Protein AF-A0A1S2JXL9-F1 (afdb_monomer)

Foldseek 3Di:
DVCCVVVVVVVVVVVVVVVVVVCCVVPVDPPDPPPPDDDDDDDDDDDDDDDDDDDDDDDDDD

Mean predicted aligned error: 17.99 Å

Structure (mmCIF, N/CA/C/O backbone):
data_AF-A0A1S2JXL9-F1
#
_entry.id   AF-A0A1S2JXL9-F1
#
loop_
_atom_site.group_PDB
_atom_site.id
_atom_site.type_symbol
_atom_site.label_atom_id
_atom_site.label_alt_id
_atom_site.label_comp_id
_atom_site.label_asym_id
_atom_site.label_entity_id
_atom_site.label_seq_id
_atom_site.pdbx_PDB_ins_code
_atom_site.Cartn_x
_atom_site.Cartn_y
_atom_site.Cartn_z
_atom_site.occupancy
_atom_site.B_iso_or_equiv
_atom_site.auth_seq_id
_atom_site.auth_comp_id
_atom_site.auth_asym_id
_atom_site.auth_atom_id
_atom_site.pdbx_PDB_model_num
ATOM 1 N N . MET A 1 1 ? 13.246 -2.418 -18.029 1.00 69.62 1 MET A N 1
ATOM 2 C CA . MET A 1 1 ? 12.863 -1.161 -17.343 1.00 69.62 1 MET A CA 1
ATOM 3 C C . MET A 1 1 ? 11.362 -1.025 -17.134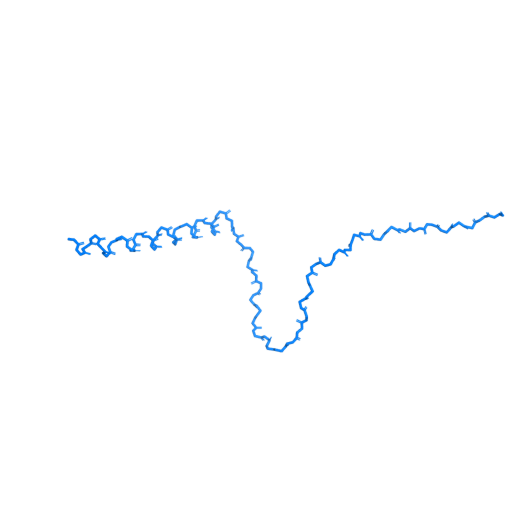 1.00 69.62 1 MET A C 1
ATOM 5 O O . MET A 1 1 ? 10.971 -0.754 -16.010 1.00 69.62 1 MET A O 1
ATOM 9 N N . ILE A 1 2 ? 10.525 -1.273 -18.151 1.00 87.38 2 ILE A N 1
ATOM 10 C CA . ILE A 1 2 ? 9.057 -1.164 -18.028 1.00 87.38 2 ILE A CA 1
ATOM 11 C C . ILE A 1 2 ? 8.477 -2.005 -16.876 1.00 87.38 2 ILE A C 1
ATOM 13 O O . ILE A 1 2 ? 7.620 -1.538 -16.143 1.00 87.38 2 ILE A O 1
ATOM 17 N N . VAL A 1 3 ? 9.022 -3.205 -16.649 1.00 89.31 3 VAL A N 1
ATOM 18 C CA . VAL A 1 3 ? 8.591 -4.096 -15.562 1.00 89.31 3 VAL A CA 1
ATOM 19 C C . VAL A 1 3 ? 8.775 -3.440 -14.197 1.00 89.31 3 VAL A C 1
ATOM 21 O O . VAL A 1 3 ? 7.864 -3.472 -13.389 1.00 89.31 3 VAL A O 1
ATOM 24 N N . VAL A 1 4 ? 9.915 -2.787 -13.955 1.00 89.88 4 VAL A N 1
ATOM 25 C CA . VAL A 1 4 ? 10.184 -2.093 -12.684 1.00 89.88 4 VAL A CA 1
ATOM 26 C C . VAL A 1 4 ? 9.248 -0.896 -12.515 1.00 89.88 4 VAL A C 1
ATOM 28 O O . VAL A 1 4 ? 8.714 -0.686 -11.431 1.00 89.88 4 VAL A O 1
ATOM 31 N N . ALA A 1 5 ? 8.998 -0.155 -13.598 1.00 91.31 5 ALA A N 1
ATOM 32 C CA . ALA A 1 5 ? 8.087 0.986 -13.592 1.00 91.31 5 ALA A CA 1
ATOM 33 C C . ALA A 1 5 ? 6.628 0.588 -13.303 1.00 91.31 5 ALA A C 1
ATOM 35 O O . ALA A 1 5 ? 5.905 1.366 -12.693 1.00 91.31 5 ALA A O 1
ATOM 36 N N . LEU A 1 6 ? 6.209 -0.616 -13.704 1.00 92.38 6 LEU A N 1
ATOM 37 C CA . LEU A 1 6 ? 4.885 -1.166 -13.391 1.00 92.38 6 LEU A CA 1
ATOM 38 C C . LEU A 1 6 ? 4.845 -1.868 -12.026 1.00 92.38 6 LEU A C 1
ATOM 40 O O . LEU A 1 6 ? 3.816 -1.866 -11.361 1.00 92.38 6 LEU A O 1
ATOM 44 N N . LEU A 1 7 ? 5.963 -2.442 -11.585 1.00 94.75 7 LEU A N 1
ATOM 45 C CA . LEU A 1 7 ? 6.056 -3.158 -10.315 1.00 94.75 7 LEU A CA 1
ATOM 46 C C . LEU A 1 7 ? 6.036 -2.205 -9.116 1.00 94.75 7 LEU A C 1
ATOM 48 O O . LEU A 1 7 ? 5.377 -2.491 -8.120 1.00 94.75 7 LEU A O 1
ATOM 52 N N . LEU A 1 8 ? 6.728 -1.068 -9.215 1.00 94.81 8 LEU A N 1
ATOM 53 C CA . LEU A 1 8 ? 6.794 -0.072 -8.146 1.00 94.81 8 LEU A CA 1
ATOM 54 C C . LEU A 1 8 ? 5.407 0.431 -7.682 1.00 94.81 8 LEU A C 1
ATOM 56 O O . LEU A 1 8 ? 5.144 0.369 -6.482 1.00 94.81 8 LEU A O 1
ATOM 60 N N . PRO A 1 9 ? 4.491 0.881 -8.565 1.00 93.94 9 PRO A N 1
ATOM 61 C CA . PRO A 1 9 ? 3.165 1.331 -8.140 1.00 93.94 9 PRO A CA 1
ATOM 62 C C . PRO A 1 9 ? 2.309 0.200 -7.554 1.00 93.94 9 PRO A C 1
ATOM 64 O O . PRO A 1 9 ? 1.587 0.433 -6.587 1.00 93.94 9 PRO A O 1
ATOM 67 N N . VAL A 1 10 ? 2.420 -1.027 -8.079 1.00 96.56 10 VAL A N 1
ATOM 68 C CA . VAL A 1 10 ? 1.714 -2.199 -7.527 1.00 96.56 10 VAL A CA 1
ATOM 69 C C . VAL A 1 10 ? 2.201 -2.509 -6.113 1.00 96.56 10 VAL A C 1
ATOM 71 O O . VAL A 1 10 ? 1.387 -2.747 -5.223 1.00 96.56 10 VAL A O 1
ATOM 74 N N . LEU A 1 11 ? 3.515 -2.455 -5.884 1.00 96.56 11 LEU A N 1
ATOM 75 C CA . LEU A 1 11 ? 4.100 -2.687 -4.566 1.00 96.56 11 LEU A CA 1
ATOM 76 C C . LEU A 1 11 ? 3.639 -1.635 -3.549 1.00 96.56 11 LEU A C 1
ATOM 78 O O . LEU A 1 11 ? 3.297 -1.990 -2.424 1.00 96.56 11 LEU 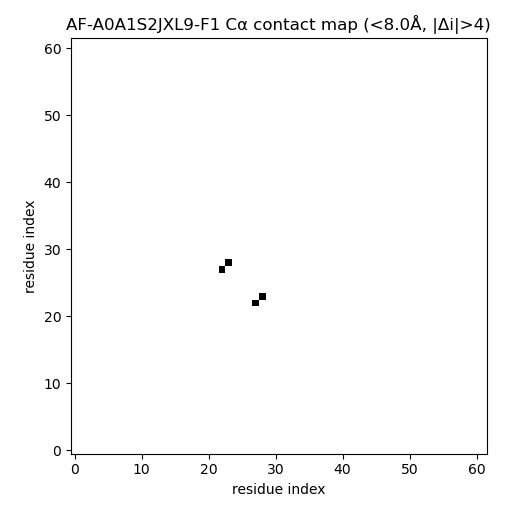A O 1
ATOM 82 N N . ILE A 1 12 ? 3.584 -0.360 -3.946 1.00 97.12 12 ILE A N 1
ATOM 83 C CA . ILE A 1 12 ? 3.085 0.722 -3.086 1.00 97.12 12 ILE A CA 1
ATOM 84 C C . ILE A 1 12 ? 1.610 0.494 -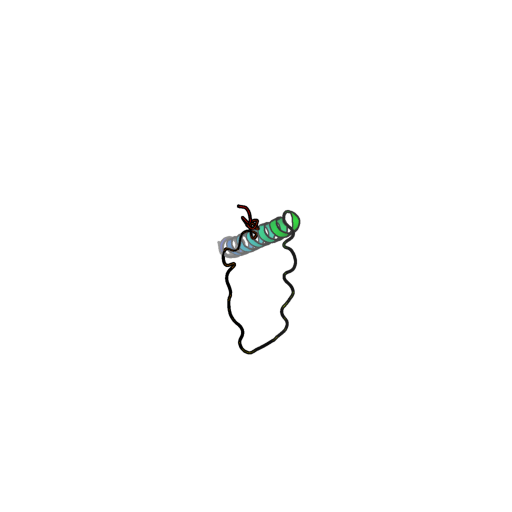2.737 1.00 97.12 12 ILE A C 1
ATOM 86 O O . ILE A 1 12 ? 1.256 0.544 -1.563 1.00 97.12 12 ILE A O 1
ATOM 90 N N . MET A 1 13 ? 0.763 0.194 -3.728 1.00 97.12 13 MET A N 1
ATOM 91 C CA . MET A 1 13 ? -0.655 -0.121 -3.498 1.00 97.12 13 MET A CA 1
ATOM 92 C C . MET A 1 13 ? -0.829 -1.295 -2.528 1.00 97.12 13 MET A C 1
ATOM 94 O O . MET A 1 13 ? -1.622 -1.205 -1.593 1.00 97.12 13 MET A O 1
ATOM 98 N N . LEU A 1 14 ? -0.051 -2.367 -2.705 1.00 97.19 14 LEU A N 1
ATOM 99 C CA . LEU A 1 14 ? -0.093 -3.533 -1.825 1.00 97.19 14 LEU A CA 1
ATOM 100 C C . LEU A 1 14 ? 0.361 -3.197 -0.398 1.00 97.19 14 LEU A C 1
ATOM 102 O O . LEU A 1 14 ? -0.246 -3.672 0.558 1.00 97.19 14 LEU A O 1
ATOM 106 N N . MET A 1 15 ? 1.398 -2.369 -0.242 1.00 97.31 15 MET A N 1
ATOM 107 C CA . MET A 1 15 ? 1.884 -1.946 1.073 1.00 97.31 15 MET A CA 1
ATOM 108 C C . MET A 1 15 ? 0.844 -1.097 1.811 1.00 97.31 15 MET A C 1
ATOM 110 O O . MET A 1 15 ? 0.598 -1.334 2.990 1.00 97.31 15 MET A O 1
ATOM 114 N N . LEU A 1 16 ? 0.222 -0.134 1.121 1.00 95.88 16 LEU A N 1
ATOM 115 C CA . LEU A 1 16 ? -0.818 0.724 1.696 1.00 95.88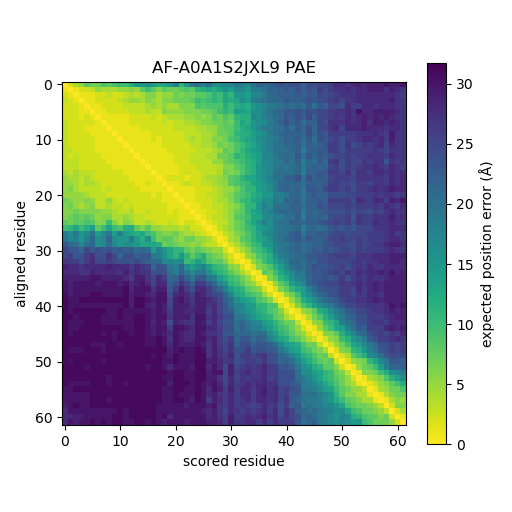 16 LEU A CA 1
ATOM 116 C C . LEU A 1 16 ? -2.040 -0.092 2.121 1.00 95.88 16 LEU A C 1
ATOM 118 O O . LEU A 1 16 ? -2.516 0.066 3.240 1.00 95.88 16 LEU A O 1
ATOM 122 N N . PHE A 1 17 ? -2.492 -1.008 1.263 1.00 95.38 17 PHE A N 1
ATOM 123 C CA . PHE A 1 17 ? -3.581 -1.924 1.593 1.00 95.38 17 PHE A CA 1
ATOM 124 C C . PHE A 1 17 ? -3.229 -2.836 2.775 1.00 95.38 17 PHE A C 1
ATOM 126 O O . PHE A 1 17 ? -4.039 -3.031 3.674 1.00 95.38 17 PHE A O 1
ATOM 133 N N . GLY A 1 18 ? -2.011 -3.384 2.797 1.00 95.69 18 GLY A N 1
ATOM 134 C CA . GLY A 1 18 ? -1.545 -4.224 3.896 1.00 95.69 18 GLY A CA 1
ATOM 135 C C . GLY A 1 18 ? -1.506 -3.476 5.228 1.00 95.69 18 GLY A C 1
ATOM 136 O O . GLY A 1 18 ? -1.892 -4.042 6.246 1.00 95.69 18 GLY A O 1
ATOM 137 N N . LEU A 1 19 ? -1.085 -2.208 5.220 1.00 95.19 19 LEU A N 1
ATOM 138 C CA . LEU A 1 19 ? -1.104 -1.351 6.406 1.00 95.19 19 LEU A CA 1
ATOM 139 C C . LEU A 1 19 ? -2.528 -1.065 6.889 1.00 95.19 19 LEU A C 1
ATOM 141 O O . LEU A 1 19 ? -2.777 -1.176 8.083 1.00 95.19 19 LEU A O 1
ATOM 145 N N . ASP A 1 20 ? -3.447 -0.747 5.979 1.00 89.62 20 ASP A N 1
ATOM 146 C CA . ASP A 1 20 ? -4.859 -0.494 6.296 1.00 89.62 20 ASP A CA 1
ATOM 147 C C . ASP A 1 20 ? -5.544 -1.746 6.875 1.00 89.62 20 ASP A C 1
ATOM 149 O O . ASP A 1 20 ? -6.185 -1.699 7.924 1.00 89.62 20 ASP A O 1
ATOM 153 N N . ALA A 1 21 ? -5.314 -2.912 6.263 1.00 90.88 21 ALA A N 1
ATOM 154 C CA . ALA A 1 21 ? -5.824 -4.187 6.762 1.00 90.88 21 ALA A CA 1
ATOM 155 C C . ALA A 1 21 ? -5.226 -4.559 8.129 1.00 90.88 21 ALA A C 1
ATOM 157 O O . ALA A 1 21 ? -5.929 -5.085 8.995 1.00 90.88 21 ALA A O 1
ATOM 158 N N . LEU A 1 22 ? -3.935 -4.279 8.332 1.00 93.00 22 LEU A N 1
ATOM 159 C CA . LEU A 1 22 ? -3.263 -4.478 9.612 1.00 93.00 22 LEU A CA 1
ATOM 160 C C . LEU A 1 22 ? -3.824 -3.531 10.682 1.00 93.00 22 LEU A C 1
ATOM 162 O O . LEU A 1 22 ? -4.084 -3.980 11.795 1.00 93.00 22 LEU A O 1
ATOM 166 N N . GLU A 1 23 ? -4.055 -2.257 10.356 1.00 90.94 23 GLU A N 1
ATOM 167 C CA . GLU A 1 23 ? -4.696 -1.292 11.257 1.00 90.94 23 GLU A CA 1
ATOM 168 C C . GLU A 1 23 ? -6.091 -1.771 11.649 1.00 90.94 23 GLU A C 1
ATOM 170 O O . GLU A 1 23 ? -6.396 -1.818 12.835 1.00 90.94 23 GLU A O 1
ATOM 175 N N . ASN A 1 24 ? -6.901 -2.215 10.688 1.00 87.94 24 ASN A N 1
ATOM 176 C CA . ASN A 1 24 ? -8.235 -2.736 10.967 1.00 87.94 24 ASN A CA 1
ATOM 177 C C . ASN A 1 24 ? -8.207 -3.996 11.854 1.00 87.94 24 ASN A C 1
ATOM 179 O O . ASN A 1 24 ? -9.112 -4.213 12.660 1.00 87.94 24 ASN A O 1
ATOM 183 N N . LEU A 1 25 ? -7.162 -4.823 11.735 1.00 89.25 25 LEU A N 1
ATOM 184 C CA . LEU A 1 25 ? -6.983 -6.008 12.572 1.00 89.25 25 LEU A CA 1
ATOM 185 C C . LEU A 1 25 ? -6.516 -5.661 13.996 1.00 89.25 25 LEU A C 1
ATOM 187 O O . LEU A 1 25 ? -6.992 -6.269 14.955 1.00 89.25 25 LEU A O 1
ATOM 191 N N . LEU A 1 26 ? -5.584 -4.712 14.146 1.00 91.19 26 LEU A N 1
ATOM 192 C CA . LEU A 1 26 ? -5.036 -4.305 15.450 1.00 91.19 26 LEU A CA 1
ATOM 193 C C . LEU A 1 26 ? -5.959 -3.342 16.204 1.00 91.19 26 LEU A C 1
ATOM 195 O O . LEU A 1 26 ? -6.025 -3.385 17.433 1.00 91.19 26 LEU A O 1
ATOM 199 N N . PHE A 1 27 ? -6.664 -2.483 15.477 1.00 88.75 27 PHE A N 1
ATOM 200 C CA . PHE A 1 27 ? -7.551 -1.450 15.994 1.00 88.75 27 PHE A CA 1
ATOM 201 C C . PHE A 1 27 ? -8.893 -1.526 15.266 1.00 88.75 27 PHE A C 1
ATOM 203 O O . PHE A 1 27 ? -9.178 -0.690 14.405 1.00 88.75 27 PHE A O 1
ATOM 210 N N . PRO A 1 28 ? -9.745 -2.506 15.613 1.00 79.88 28 PRO A N 1
ATOM 211 C CA . PRO A 1 28 ? -11.064 -2.617 15.015 1.00 79.88 28 PRO A CA 1
ATOM 212 C C . PRO A 1 28 ? -11.815 -1.303 15.221 1.00 79.88 28 PRO A C 1
ATOM 214 O O . PRO A 1 28 ? -12.111 -0.914 16.358 1.00 79.88 28 PRO A O 1
ATOM 217 N N . ARG A 1 29 ? -12.091 -0.580 14.132 1.00 76.19 29 ARG A N 1
ATOM 218 C CA . ARG A 1 29 ? -12.894 0.637 14.226 1.00 76.19 29 ARG A CA 1
ATOM 219 C C . ARG A 1 29 ? -14.323 0.205 14.553 1.00 76.19 29 ARG A C 1
ATOM 221 O O . ARG A 1 29 ? -14.843 -0.685 13.884 1.00 76.19 29 ARG A O 1
ATOM 228 N N . PRO A 1 30 ? -14.976 0.805 15.559 1.00 74.62 30 PRO A N 1
ATOM 229 C CA . PRO A 1 30 ? -16.391 0.559 15.762 1.00 74.62 30 PRO A CA 1
ATOM 230 C C . PRO A 1 30 ? -17.124 0.986 14.490 1.00 74.62 30 PRO A C 1
ATOM 232 O O . PRO A 1 30 ? -17.006 2.142 14.080 1.00 74.62 30 PRO A O 1
ATOM 235 N N . GLU A 1 31 ? -17.839 0.050 13.865 1.00 71.94 31 GLU A N 1
ATOM 236 C CA . GLU A 1 31 ? -18.719 0.298 12.723 1.00 71.94 31 GLU A CA 1
ATOM 237 C C . GLU A 1 31 ? -19.615 1.499 13.052 1.00 71.94 31 GLU A C 1
ATOM 239 O O . GLU A 1 31 ? -20.490 1.426 13.922 1.00 71.94 31 GLU A O 1
ATOM 244 N N . GLN A 1 32 ? -19.361 2.647 12.417 1.00 65.31 32 GLN A N 1
ATOM 245 C CA . GLN A 1 32 ? -20.270 3.777 12.544 1.00 65.31 32 GLN A CA 1
ATOM 246 C C . GLN A 1 32 ? -21.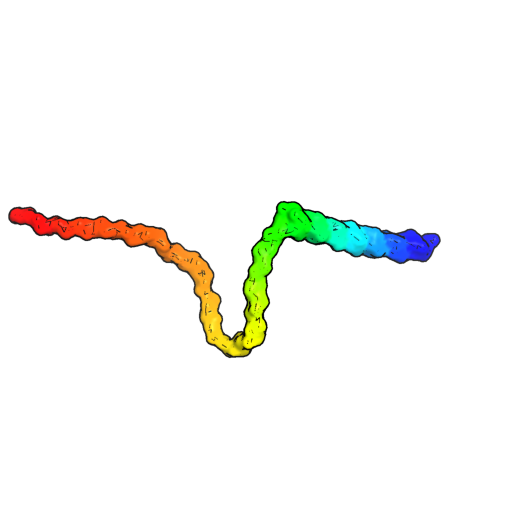581 3.360 11.884 1.00 65.31 32 GLN A C 1
ATOM 248 O O . GLN A 1 32 ? -21.538 2.877 10.749 1.00 65.31 32 GLN A O 1
ATOM 253 N N . PRO A 1 33 ? -22.738 3.531 12.551 1.00 63.75 33 PRO A N 1
ATOM 254 C CA . PRO A 1 33 ? -24.013 3.174 11.958 1.00 63.75 33 PRO A CA 1
ATOM 255 C C . PRO A 1 33 ? -24.119 3.836 10.591 1.00 63.75 33 PRO A C 1
ATOM 257 O O . PRO A 1 33 ? -24.080 5.065 10.486 1.00 63.75 33 PRO A O 1
ATOM 260 N N . HIS A 1 34 ? -24.206 3.006 9.552 1.00 58.78 34 HIS A N 1
ATOM 261 C CA . HIS A 1 34 ? -24.452 3.435 8.190 1.00 58.78 34 HIS A CA 1
ATOM 262 C C . HIS A 1 34 ? -25.759 4.225 8.219 1.00 58.78 34 HIS A C 1
ATOM 264 O O . HIS A 1 34 ? -26.844 3.650 8.332 1.00 58.78 34 HIS A O 1
ATOM 270 N N . ARG A 1 35 ? -25.666 5.559 8.228 1.00 58.50 35 ARG A N 1
ATOM 271 C CA . ARG A 1 35 ? -26.831 6.433 8.132 1.00 58.50 35 ARG A CA 1
ATOM 272 C C . ARG A 1 35 ? -27.297 6.345 6.688 1.00 58.50 35 ARG A C 1
ATOM 274 O O . ARG A 1 35 ? -26.937 7.181 5.866 1.00 58.50 35 ARG A O 1
ATOM 281 N N . ALA A 1 36 ? -28.026 5.271 6.397 1.00 57.88 36 ALA A N 1
ATOM 282 C CA . ALA A 1 36 ? -28.804 5.129 5.186 1.00 57.88 36 ALA A CA 1
ATOM 283 C C . ALA A 1 36 ? -29.643 6.400 5.034 1.00 57.88 36 ALA A C 1
ATOM 285 O O . ALA A 1 36 ? -30.319 6.814 5.978 1.00 57.88 36 ALA A O 1
ATOM 286 N N . ASP A 1 37 ? -29.473 7.042 3.886 1.00 59.31 37 ASP A N 1
ATOM 287 C CA . ASP A 1 37 ? -30.263 8.131 3.330 1.00 59.31 37 ASP A CA 1
ATOM 288 C C . ASP A 1 37 ? -31.304 8.775 4.257 1.00 59.31 37 ASP A C 1
ATOM 290 O O . ASP A 1 37 ? -32.423 8.296 4.433 1.00 59.31 37 ASP A O 1
ATOM 294 N N . ALA A 1 38 ? -30.973 9.963 4.753 1.00 49.38 38 ALA A N 1
ATOM 295 C CA . ALA A 1 38 ? -31.979 10.968 5.051 1.00 49.38 38 ALA A CA 1
ATOM 296 C C . ALA A 1 38 ? -31.441 12.313 4.573 1.00 49.38 38 ALA A C 1
ATOM 298 O O . ALA A 1 38 ? -30.676 12.989 5.263 1.00 49.38 38 ALA A O 1
ATOM 299 N N . GLY A 1 39 ? -31.825 12.677 3.350 1.00 53.88 39 GLY A N 1
ATOM 300 C CA . GLY A 1 39 ? -31.794 14.065 2.928 1.00 53.88 39 GLY A CA 1
ATOM 301 C C . GLY A 1 39 ? -32.565 14.952 3.913 1.00 53.88 39 GLY A C 1
ATOM 302 O O . GLY A 1 39 ? -33.469 14.498 4.609 1.00 53.88 39 GLY A O 1
ATOM 303 N N . ALA A 1 40 ? -32.204 16.234 3.892 1.00 51.16 40 ALA A N 1
ATOM 304 C CA . ALA A 1 40 ? -32.802 17.347 4.627 1.00 51.16 40 ALA A CA 1
ATOM 305 C C . ALA A 1 40 ? -32.431 17.480 6.125 1.00 51.16 40 ALA A C 1
ATOM 307 O O . ALA A 1 40 ? -32.963 16.815 7.003 1.00 51.16 40 ALA A O 1
ATOM 308 N N . SER A 1 41 ? -31.575 18.479 6.378 1.00 52.44 41 SER A N 1
ATOM 309 C CA . SER A 1 41 ? -31.685 19.464 7.469 1.00 52.44 41 SER A CA 1
ATOM 310 C C . SER A 1 41 ? -31.702 18.972 8.929 1.00 52.44 41 SER A C 1
ATOM 312 O O . SER A 1 41 ? -32.734 18.573 9.455 1.00 52.44 41 SER A O 1
ATOM 314 N N . GLY A 1 42 ? -30.599 19.178 9.663 1.00 43.53 42 GLY A N 1
ATOM 315 C CA . GLY A 1 42 ? -30.606 19.170 11.136 1.00 43.53 42 GLY A CA 1
ATOM 316 C C . GLY A 1 42 ? -29.216 19.395 11.749 1.00 43.53 42 GLY A C 1
ATOM 317 O O . GLY A 1 42 ? -28.244 18.894 11.192 1.00 43.53 42 GLY A O 1
ATOM 318 N N . PRO A 1 43 ? -29.083 20.181 12.836 1.00 51.50 43 PRO A N 1
ATOM 319 C CA . PRO A 1 43 ? -27.905 21.004 13.099 1.00 51.50 43 PRO A CA 1
ATOM 320 C C . PRO A 1 43 ? -26.713 20.237 13.674 1.00 51.50 43 PRO A C 1
ATOM 322 O O . PRO A 1 43 ? -26.828 19.421 14.586 1.00 51.50 43 PRO A O 1
ATOM 325 N N . GLN A 1 44 ? -25.540 20.605 13.168 1.00 55.88 44 GLN A N 1
ATOM 326 C CA . GLN A 1 44 ? -24.240 20.287 13.734 1.00 55.88 44 GLN A CA 1
ATOM 327 C C . GLN A 1 44 ? -24.134 20.961 15.117 1.00 55.88 44 GLN A C 1
ATOM 329 O O . GLN A 1 44 ? -23.893 22.162 15.214 1.00 55.88 44 GLN A O 1
ATOM 334 N N . VAL A 1 45 ? -24.360 20.203 16.190 1.00 53.84 45 VAL A N 1
ATOM 335 C CA . VAL A 1 45 ? -24.036 20.618 17.561 1.00 53.84 45 VAL A CA 1
ATOM 336 C C . VAL A 1 45 ? -22.763 19.875 17.945 1.00 53.84 45 VAL A C 1
ATOM 338 O O . VAL A 1 45 ? -22.795 18.690 18.268 1.00 53.84 45 VAL A O 1
ATOM 341 N N . GLY A 1 46 ? -21.622 20.56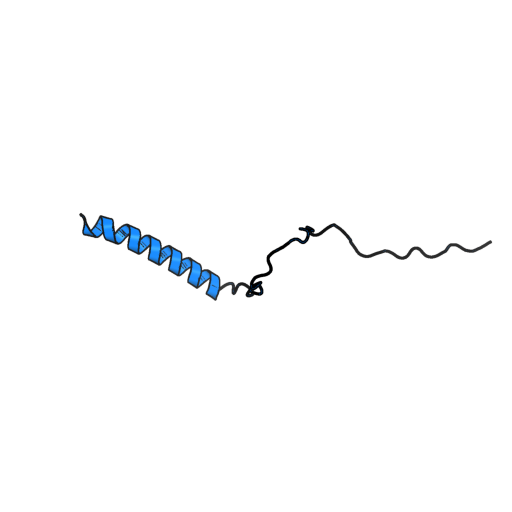4 17.844 1.00 51.03 46 GLY A N 1
ATOM 342 C CA . GLY A 1 46 ? -20.382 20.116 18.480 1.00 51.03 46 GLY A CA 1
ATOM 343 C C . GLY A 1 46 ? -20.595 19.972 19.992 1.00 51.03 46 GLY A C 1
ATOM 344 O O . GLY A 1 46 ? -21.488 20.629 20.531 1.00 51.03 46 GLY A O 1
ATOM 345 N N . PRO A 1 47 ? -19.834 19.116 20.696 1.00 52.28 47 PRO A N 1
ATOM 346 C CA . PRO A 1 47 ? -20.048 18.893 22.119 1.00 52.28 47 PRO A CA 1
ATOM 347 C C . PRO A 1 47 ? -19.757 20.180 22.900 1.00 52.28 47 PRO A C 1
ATOM 349 O O . PRO A 1 47 ? -18.615 20.519 23.204 1.00 52.28 47 PRO A O 1
ATOM 352 N N . ALA A 1 48 ? -20.827 20.909 23.203 1.00 47.50 48 ALA A N 1
ATOM 353 C CA . ALA A 1 48 ? -20.832 22.001 24.144 1.00 47.50 48 ALA A CA 1
ATOM 354 C C . ALA A 1 48 ? -20.524 21.441 25.538 1.00 47.50 48 ALA A C 1
ATOM 356 O O . ALA A 1 48 ? -21.219 20.563 26.044 1.00 47.50 48 ALA A O 1
ATOM 357 N N . THR A 1 49 ? -19.466 21.979 26.142 1.00 52.88 49 THR A N 1
ATOM 358 C CA . THR A 1 49 ? -19.272 22.131 27.586 1.00 52.88 49 THR A CA 1
ATOM 359 C C . THR A 1 49 ? -20.589 22.055 28.361 1.00 52.88 49 THR A C 1
ATOM 361 O O . THR A 1 49 ? -21.405 22.969 28.292 1.00 52.88 49 THR A O 1
ATOM 364 N N . THR A 1 50 ? -20.799 20.990 29.135 1.00 51.59 50 THR A N 1
ATOM 365 C CA . THR A 1 50 ? -21.727 20.987 30.277 1.00 51.59 50 THR A CA 1
ATOM 366 C C . THR A 1 50 ? -21.265 19.921 31.273 1.00 51.59 50 THR A C 1
ATOM 368 O O . THR A 1 50 ? -21.653 18.759 31.205 1.00 51.59 50 THR A O 1
ATOM 371 N N . GLY A 1 51 ? -20.360 20.310 32.176 1.00 53.28 51 GLY A N 1
ATOM 372 C CA . GLY A 1 51 ? -20.035 19.516 33.363 1.00 53.28 51 GLY A CA 1
ATOM 373 C C . GLY A 1 51 ? -21.223 19.457 34.338 1.00 53.28 51 GLY A C 1
ATOM 374 O O . GLY A 1 51 ? -22.120 20.300 34.261 1.00 53.28 51 GLY A O 1
ATOM 375 N N . PRO A 1 52 ? -21.261 18.465 35.244 1.00 55.84 52 PRO A N 1
ATOM 376 C CA . PRO A 1 52 ? -22.435 18.165 36.057 1.00 55.84 52 PRO A CA 1
ATOM 377 C C . PRO A 1 52 ? -22.792 19.297 37.032 1.00 55.84 52 PRO A C 1
ATOM 379 O O . PRO A 1 52 ? -21.949 19.840 37.745 1.00 55.84 52 PRO A O 1
ATOM 382 N N . VAL A 1 53 ? -24.087 19.611 37.055 1.00 59.22 53 VAL A N 1
ATOM 383 C CA . VAL A 1 53 ? -24.778 20.558 37.938 1.00 59.22 53 VAL A CA 1
ATOM 384 C C . VAL A 1 53 ? -24.428 20.297 39.408 1.00 59.22 53 VAL A C 1
ATOM 386 O O . VAL A 1 53 ? -24.725 19.230 39.942 1.00 59.22 53 VAL A O 1
ATOM 389 N N . ARG A 1 54 ? -23.831 21.287 40.085 1.00 58.09 54 ARG A N 1
ATOM 390 C CA . ARG A 1 54 ? -23.644 21.291 41.545 1.00 58.09 54 ARG A CA 1
ATOM 391 C C . ARG A 1 54 ? -24.922 21.826 42.211 1.00 58.09 54 ARG A C 1
ATOM 393 O O . ARG A 1 54 ? -25.263 22.980 41.958 1.00 58.09 54 ARG A O 1
ATOM 400 N N . PRO A 1 55 ? -25.619 21.059 43.069 1.00 58.38 55 PRO A N 1
ATOM 401 C CA . PRO A 1 55 ? -26.754 21.582 43.825 1.00 58.38 55 PRO A CA 1
ATOM 402 C C . PRO A 1 55 ? -26.267 22.575 44.891 1.00 58.38 55 PRO A C 1
ATOM 404 O O . PRO A 1 55 ? -25.354 22.266 45.659 1.00 58.38 55 PRO A O 1
ATOM 407 N N . VAL A 1 56 ? -26.864 23.767 44.941 1.00 71.25 56 VAL A 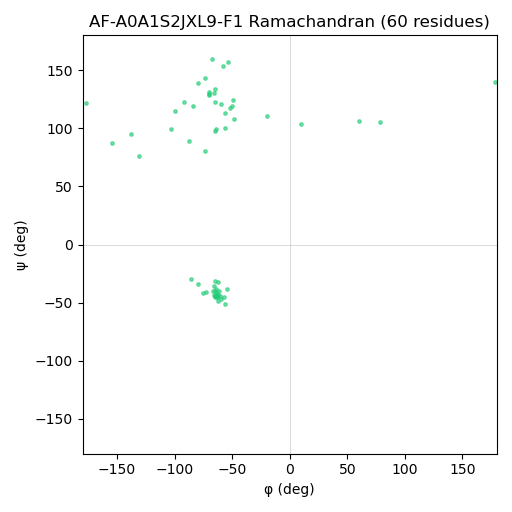N 1
ATOM 408 C CA . VAL A 1 56 ? -26.654 24.752 46.015 1.00 71.25 56 VAL A CA 1
ATOM 409 C C . VAL A 1 56 ? -27.728 24.516 47.085 1.00 71.25 56 VAL A C 1
ATOM 411 O O . VAL A 1 56 ? -28.909 24.549 46.740 1.00 71.25 56 VAL A O 1
ATOM 414 N N . PRO A 1 57 ? -27.377 24.255 48.358 1.00 68.81 57 P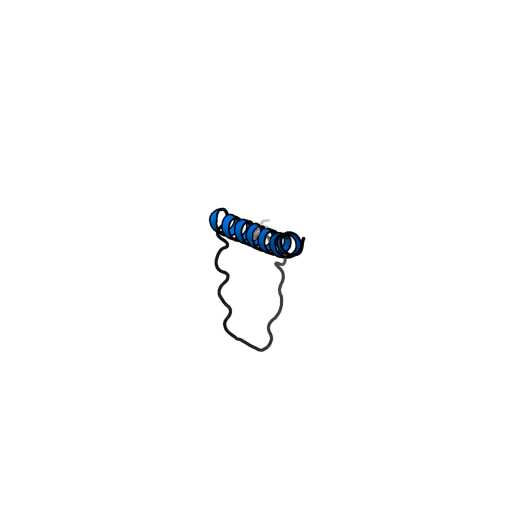RO A N 1
ATOM 415 C CA . PRO A 1 57 ? -28.374 24.119 49.417 1.00 68.81 57 PRO A CA 1
ATOM 416 C C . PRO A 1 57 ? -28.963 25.490 49.807 1.00 68.81 57 PRO A C 1
ATOM 418 O O . PRO A 1 57 ? -28.221 26.479 49.837 1.00 68.81 57 PRO A O 1
ATOM 421 N N . PRO A 1 58 ? -30.267 25.572 50.134 1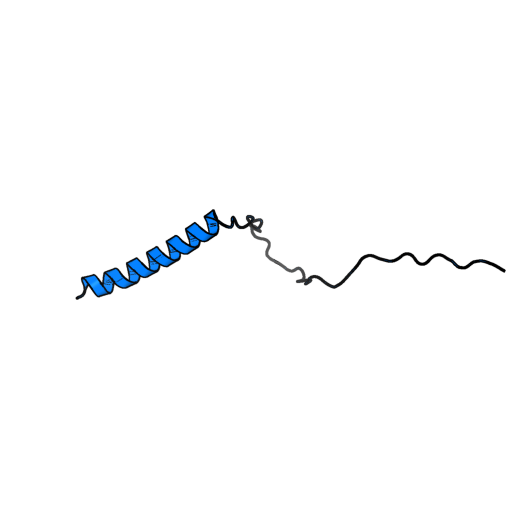.00 66.00 58 PRO A N 1
ATOM 422 C CA . PRO A 1 58 ? -30.892 26.810 50.589 1.00 66.00 58 PRO A CA 1
ATOM 423 C C . PRO A 1 58 ? -30.395 27.172 51.995 1.00 66.00 58 PRO A C 1
ATOM 425 O O . PRO A 1 58 ? -30.429 26.351 52.911 1.00 66.00 58 PRO A O 1
ATOM 428 N N . LYS A 1 59 ? -29.923 28.410 52.172 1.00 61.12 59 LYS A N 1
ATOM 429 C CA . LYS A 1 59 ? -29.710 28.997 53.499 1.00 61.12 59 LYS A CA 1
ATOM 430 C C . LYS A 1 59 ? -31.009 29.650 53.964 1.00 61.12 59 LYS A C 1
ATOM 432 O O . LYS A 1 59 ? -31.190 30.843 53.761 1.00 61.12 59 LYS A O 1
ATOM 437 N N . ASP A 1 60 ? -31.854 28.871 54.625 1.00 66.62 60 ASP A N 1
ATOM 438 C CA . ASP A 1 60 ? -32.824 29.407 55.577 1.00 66.62 60 ASP A CA 1
ATOM 439 C C . ASP A 1 60 ? -32.267 29.207 56.987 1.00 66.62 60 ASP A C 1
ATOM 441 O O . ASP A 1 60 ? -32.069 28.072 57.425 1.00 66.62 60 ASP A O 1
ATOM 445 N N . SER A 1 61 ? -31.976 30.304 57.690 1.00 59.97 61 SER A N 1
ATOM 446 C CA . SER A 1 61 ? -32.009 30.383 59.159 1.00 59.97 61 SER A CA 1
ATOM 447 C C . SER A 1 61 ? -31.702 31.798 59.643 1.00 59.97 61 SER A C 1
ATOM 449 O O . SER A 1 61 ? -30.588 32.276 59.431 1.00 59.97 61 SER A O 1
ATOM 451 N N . GLY A 1 62 ? -32.662 32.356 60.388 1.00 50.62 62 GLY A N 1
ATOM 452 C CA . GLY A 1 62 ? -32.417 33.163 61.591 1.00 50.62 62 GLY A CA 1
ATOM 453 C C . GLY A 1 62 ? -32.314 34.658 61.395 1.00 50.62 62 GLY A C 1
ATOM 454 O O . GLY A 1 62 ? -31.168 35.128 61.240 1.00 50.62 62 GLY A O 1
#

Sequence (62 aa):
MIVVALLLPVLIMLMLFGLDALENLLFPRPEQPHRADAGASGPQVGPATTGPVRPVPPKDSG

Solvent-accessible surface area (backbone atoms only — not comparable to full-atom values): 4394 Å² total; per-residue (Å²): 110,70,64,57,68,58,44,53,60,52,50,51,54,50,51,54,50,50,50,53,54,48,45,46,69,77,52,68,70,78,81,69,79,79,78,73,84,74,83,80,89,82,83,89,74,72,92,71,91,74,78,83,85,77,86,78,81,84,88,83,82,135

pLDDT: mean 73.41, std 18.06, range [43.53, 97.31]

Radius of gyration: 27.13 Å; Cα contacts (8 Å, |Δi|>4): 2; chains: 1; bounding box: 46×39×80 Å

Secondary structure (DSSP, 8-state):
-HHHHHHHHHHHHHHHHHHHHHHHHHS------------S----------PPPPPPPP----